Protein AF-A0A937JB57-F1 (afdb_monomer_lite)

Radius of gyration: 11.47 Å; chains: 1; bounding box: 22×23×32 Å

Sequence (48 aa):
MKIAFLGKTVSGPFTIPSGIVSTAPSIIQRIFDELPEIGVVTTKSVGP

pLDDT: mean 91.06, std 6.68, range [69.19, 96.5]

Structure (mmCIF, N/CA/C/O backbone):
data_AF-A0A937JB57-F1
#
_entry.id   AF-A0A937JB57-F1
#
loop_
_atom_site.group_PDB
_atom_site.id
_atom_site.type_symbol
_atom_site.label_atom_id
_atom_site.label_alt_id
_atom_site.label_comp_id
_atom_site.label_asym_id
_atom_site.label_entity_id
_atom_site.label_seq_id
_atom_site.pdbx_PDB_ins_code
_atom_site.Cartn_x
_atom_site.Cartn_y
_atom_site.Cartn_z
_atom_site.occupancy
_atom_site.B_iso_or_equiv
_atom_site.auth_seq_id
_atom_site.auth_comp_id
_atom_site.auth_asym_id
_atom_site.auth_atom_id
_atom_site.pdbx_PDB_model_num
ATOM 1 N N . MET A 1 1 ? -11.668 -3.393 15.708 1.00 72.62 1 MET A N 1
ATOM 2 C CA . MET A 1 1 ? -10.824 -2.237 16.087 1.00 72.62 1 MET A CA 1
ATOM 3 C C . MET A 1 1 ? -10.703 -1.343 14.863 1.00 72.62 1 MET A C 1
ATOM 5 O O . MET A 1 1 ? -10.437 -1.879 13.799 1.00 72.62 1 MET A O 1
ATOM 9 N N . LYS A 1 2 ? -10.981 -0.036 14.959 1.00 84.88 2 LYS A N 1
ATOM 10 C CA . LYS A 1 2 ? -10.786 0.885 13.824 1.00 84.88 2 LYS A CA 1
ATOM 11 C C . LYS A 1 2 ? -9.405 1.517 13.950 1.00 84.88 2 LYS A C 1
ATOM 13 O O . LYS A 1 2 ? -9.114 2.104 14.988 1.00 84.88 2 LYS A O 1
ATOM 18 N N . ILE A 1 3 ? -8.572 1.375 12.923 1.00 95.25 3 ILE A N 1
ATOM 19 C CA . ILE A 1 3 ? -7.218 1.934 12.897 1.00 95.25 3 ILE A CA 1
ATOM 20 C C . ILE A 1 3 ? -7.269 3.232 12.097 1.00 95.25 3 ILE A C 1
ATOM 22 O O . ILE A 1 3 ? -7.697 3.230 10.944 1.00 95.25 3 ILE A O 1
ATOM 26 N N . ALA A 1 4 ? -6.872 4.341 12.722 1.00 96.38 4 ALA A N 1
ATOM 27 C CA . ALA A 1 4 ? -6.820 5.650 12.083 1.00 96.38 4 ALA A CA 1
ATOM 28 C C . ALA A 1 4 ? -5.387 5.960 11.632 1.00 96.38 4 ALA A C 1
ATOM 30 O O . ALA A 1 4 ? -4.466 5.955 12.444 1.00 96.38 4 ALA A O 1
ATOM 31 N N . PHE A 1 5 ? -5.207 6.260 10.348 1.00 95.19 5 PHE A N 1
ATOM 32 C CA . PHE A 1 5 ? -3.925 6.638 9.762 1.00 95.19 5 PHE A CA 1
ATOM 33 C C . PHE A 1 5 ? -4.136 7.777 8.763 1.00 95.19 5 PHE A C 1
ATOM 35 O O . PHE A 1 5 ? -4.978 7.674 7.874 1.00 95.19 5 PHE A O 1
ATOM 42 N N . LEU A 1 6 ? -3.416 8.892 8.940 1.00 95.31 6 LEU A N 1
ATOM 43 C CA . LEU A 1 6 ? -3.532 10.100 8.102 1.00 95.31 6 LEU A CA 1
ATOM 44 C C . LEU A 1 6 ? -4.989 10.574 7.888 1.00 95.31 6 LEU A C 1
ATOM 46 O O . LEU A 1 6 ? -5.378 10.980 6.795 1.00 95.31 6 LEU A O 1
ATOM 50 N N . GLY A 1 7 ? -5.826 10.482 8.927 1.00 95.56 7 GLY A N 1
ATOM 51 C CA . GLY A 1 7 ? -7.242 10.872 8.861 1.00 95.56 7 GLY A CA 1
ATOM 52 C C . GLY A 1 7 ? -8.153 9.897 8.098 1.00 95.56 7 GLY A C 1
ATOM 53 O O . GLY A 1 7 ? -9.324 10.205 7.880 1.00 95.56 7 GLY A O 1
ATOM 54 N N . LYS A 1 8 ? -7.654 8.721 7.700 1.00 94.94 8 LYS A N 1
ATOM 55 C CA . LYS A 1 8 ? -8.429 7.635 7.083 1.00 94.94 8 LYS A CA 1
ATOM 56 C C . LYS A 1 8 ? -8.516 6.435 8.019 1.00 94.94 8 LYS A C 1
ATOM 58 O O . LYS A 1 8 ? -7.641 6.218 8.853 1.00 94.94 8 LYS A O 1
ATOM 63 N N . THR A 1 9 ? -9.580 5.648 7.881 1.00 96.44 9 THR A N 1
ATOM 64 C CA . THR A 1 9 ? -9.647 4.322 8.504 1.00 96.44 9 THR A CA 1
ATOM 65 C C . THR A 1 9 ? -9.006 3.307 7.567 1.00 96.44 9 THR A C 1
ATOM 67 O O . THR A 1 9 ? -9.370 3.265 6.394 1.00 96.44 9 THR A O 1
ATOM 70 N N . VAL A 1 10 ? -8.073 2.507 8.079 1.00 95.38 10 VAL A N 1
ATOM 71 C CA . VAL A 1 10 ? -7.405 1.424 7.338 1.00 95.38 10 VAL A CA 1
ATOM 72 C C . VAL A 1 10 ? -7.828 0.055 7.879 1.00 95.38 10 VAL A C 1
ATOM 74 O O . VAL A 1 10 ? -8.276 -0.045 9.025 1.00 95.38 10 VAL A O 1
ATOM 77 N N . SER A 1 11 ? -7.714 -0.987 7.050 1.00 94.81 11 SER A N 1
ATOM 78 C CA . SER A 1 11 ? -8.105 -2.370 7.377 1.00 94.81 11 SER A CA 1
ATOM 79 C C . SER A 1 11 ? -7.218 -3.003 8.449 1.00 94.81 11 SER A C 1
ATOM 81 O O . SER A 1 11 ? -7.727 -3.700 9.326 1.00 94.81 11 SER A O 1
ATOM 83 N N . GLY A 1 12 ? -5.918 -2.702 8.425 1.00 95.06 12 GLY A N 1
ATOM 84 C CA . GLY A 1 12 ? -4.935 -3.308 9.315 1.00 95.06 12 GLY A CA 1
ATOM 85 C C . GLY A 1 12 ? -3.735 -2.407 9.628 1.00 95.06 12 GLY A C 1
ATOM 86 O O . GLY A 1 12 ? -3.579 -1.338 9.031 1.00 95.06 12 GLY A O 1
ATOM 87 N N . PRO A 1 13 ? -2.906 -2.792 10.613 1.00 95.62 13 PRO A N 1
ATOM 88 C CA . PRO A 1 13 ? -1.812 -1.960 11.107 1.00 95.62 13 PRO A CA 1
ATOM 89 C C . PRO A 1 13 ? -0.532 -2.061 10.267 1.00 95.62 13 PRO A C 1
ATOM 91 O O . PRO A 1 13 ? 0.397 -1.288 10.498 1.00 95.62 13 PRO A O 1
ATOM 94 N N . PHE A 1 14 ? -0.443 -3.014 9.336 1.00 95.62 14 PHE A N 1
ATOM 95 C CA . PHE A 1 14 ? 0.784 -3.281 8.592 1.00 95.62 14 PHE A CA 1
ATOM 96 C C . PHE A 1 14 ? 0.805 -2.604 7.222 1.00 95.62 14 PHE A C 1
ATOM 98 O O . PHE A 1 14 ? -0.225 -2.223 6.658 1.00 95.62 14 PHE A O 1
ATOM 105 N N . THR A 1 15 ? 2.021 -2.457 6.695 1.00 95.06 15 THR A N 1
ATOM 106 C CA . THR A 1 15 ? 2.296 -1.793 5.422 1.00 95.06 15 THR A CA 1
ATOM 107 C C . THR A 1 15 ? 3.280 -2.591 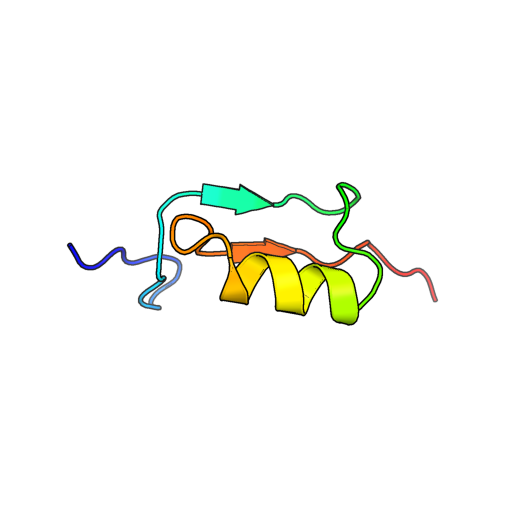4.576 1.00 95.06 15 THR A C 1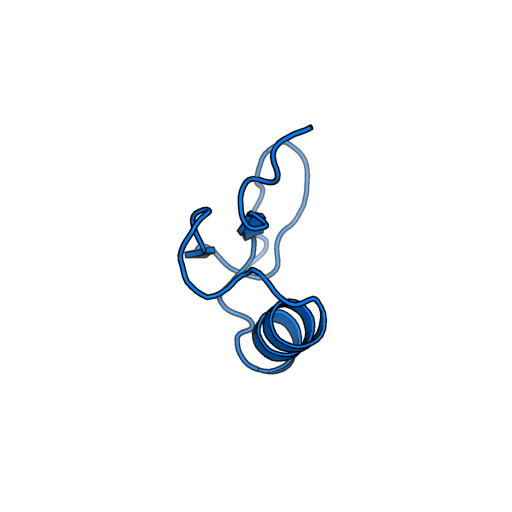
ATOM 109 O O . THR A 1 15 ? 4.189 -3.222 5.119 1.00 95.06 15 THR A O 1
ATOM 112 N N . ILE A 1 16 ? 3.127 -2.523 3.251 1.00 93.56 16 ILE A N 1
ATOM 113 C CA . ILE A 1 16 ? 4.138 -3.007 2.302 1.00 93.56 16 ILE A CA 1
ATOM 114 C C . ILE A 1 16 ? 4.921 -1.814 1.730 1.00 93.56 16 ILE A C 1
ATOM 116 O O . ILE A 1 16 ? 4.325 -0.949 1.067 1.00 93.56 16 ILE A O 1
ATOM 120 N N . PRO A 1 17 ? 6.248 -1.747 1.963 1.00 90.94 17 PRO A N 1
ATOM 121 C CA . PRO A 1 17 ? 7.093 -0.675 1.450 1.00 90.94 17 PRO A CA 1
ATOM 122 C C . PRO A 1 17 ? 7.378 -0.831 -0.052 1.00 90.94 17 PRO A C 1
ATOM 124 O O . PRO A 1 17 ? 7.393 -1.936 -0.599 1.00 90.94 17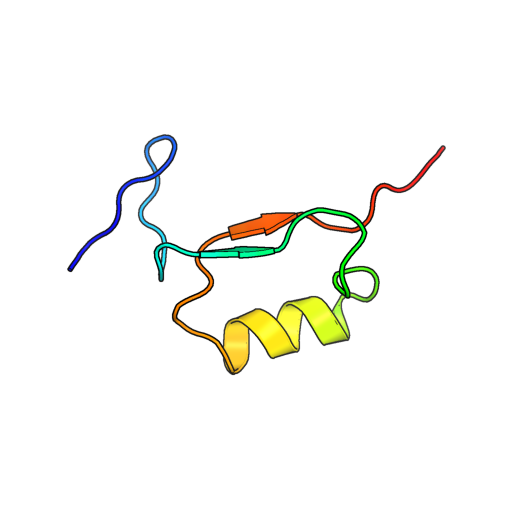 PRO A O 1
ATOM 127 N N . SER A 1 18 ? 7.654 0.294 -0.716 1.00 88.00 18 SER A N 1
ATOM 128 C CA . SER A 1 18 ? 7.940 0.342 -2.152 1.00 88.00 18 SER A CA 1
ATOM 129 C C . SER A 1 18 ? 9.146 -0.531 -2.479 1.00 88.00 18 SER A C 1
ATOM 131 O O . SER A 1 18 ? 10.154 -0.513 -1.775 1.00 88.00 18 SER A O 1
ATOM 133 N N . GLY A 1 19 ? 9.058 -1.288 -3.572 1.00 77.50 19 GLY A N 1
ATOM 134 C CA . GLY A 1 19 ? 10.131 -2.195 -3.986 1.00 77.50 19 GLY A CA 1
ATOM 135 C C . GLY A 1 19 ? 9.941 -3.638 -3.548 1.00 77.50 19 GLY A C 1
ATOM 136 O O . GLY A 1 19 ? 10.552 -4.513 -4.154 1.00 77.50 19 GLY A O 1
ATOM 137 N N . ILE A 1 20 ? 9.058 -3.907 -2.586 1.00 82.31 20 ILE A N 1
ATOM 138 C CA . ILE A 1 20 ? 8.772 -5.265 -2.124 1.00 82.31 20 ILE A CA 1
ATOM 139 C C . ILE A 1 20 ? 7.459 -5.738 -2.735 1.00 82.31 20 ILE A C 1
ATOM 141 O O . ILE A 1 20 ? 6.383 -5.422 -2.243 1.00 82.31 20 ILE A O 1
ATOM 145 N N . VAL A 1 21 ? 7.550 -6.510 -3.823 1.00 74.62 21 VAL A N 1
ATOM 146 C CA . VAL A 1 21 ? 6.442 -7.332 -4.357 1.00 74.62 21 VAL A CA 1
ATOM 147 C C . VAL A 1 21 ? 5.190 -6.528 -4.803 1.00 74.62 21 VAL A C 1
ATOM 149 O O . VAL A 1 21 ? 4.233 -7.098 -5.300 1.00 74.62 21 VAL A O 1
ATOM 152 N N . SER A 1 22 ? 5.214 -5.192 -4.786 1.00 78.44 22 SER A N 1
ATOM 153 C CA . SER A 1 22 ? 4.091 -4.299 -5.134 1.00 78.44 22 SER A CA 1
ATOM 154 C C . SER A 1 22 ? 4.211 -3.636 -6.520 1.00 78.44 22 SER A C 1
ATOM 156 O O . SER A 1 22 ? 3.830 -2.479 -6.710 1.00 78.44 22 SER A O 1
ATOM 158 N N . THR A 1 23 ? 4.788 -4.339 -7.503 1.00 85.44 23 THR A N 1
ATOM 159 C CA . THR A 1 23 ? 5.004 -3.774 -8.855 1.00 85.44 23 THR A CA 1
ATOM 160 C C . THR A 1 23 ? 3.795 -3.959 -9.767 1.00 85.44 23 THR A C 1
ATOM 162 O O . THR A 1 23 ? 3.338 -3.004 -10.387 1.00 85.44 23 THR A O 1
ATOM 165 N N . ALA A 1 24 ? 3.276 -5.184 -9.870 1.00 91.38 24 ALA A N 1
ATOM 166 C CA . ALA A 1 24 ? 2.164 -5.483 -10.765 1.00 91.38 24 ALA A CA 1
ATOM 167 C C . ALA A 1 24 ? 0.815 -5.239 -10.061 1.00 91.38 24 ALA A C 1
ATOM 169 O O . ALA A 1 24 ? 0.651 -5.692 -8.923 1.00 91.38 24 ALA A O 1
ATOM 170 N N . PRO A 1 25 ? -0.179 -4.615 -10.729 1.00 92.19 25 PRO A N 1
ATOM 171 C CA . PRO A 1 25 ? -1.512 -4.411 -10.159 1.00 92.19 25 PRO A CA 1
ATOM 172 C C . PRO A 1 25 ? -2.169 -5.697 -9.647 1.00 92.19 25 PRO A C 1
ATOM 174 O O . PRO A 1 25 ? -2.804 -5.682 -8.599 1.00 92.19 25 PRO A O 1
ATOM 177 N N . SER A 1 26 ? -1.959 -6.826 -10.330 1.00 95.44 26 SER A N 1
ATOM 178 C CA . SER A 1 26 ? -2.483 -8.135 -9.918 1.00 95.44 26 SER A CA 1
ATOM 179 C C . SER A 1 26 ? -1.935 -8.613 -8.573 1.00 95.44 26 SER A C 1
ATOM 181 O O . SER A 1 26 ? -2.654 -9.256 -7.814 1.00 95.44 26 SER A O 1
ATOM 183 N N . ILE A 1 27 ? -0.682 -8.283 -8.251 1.00 93.31 27 ILE A N 1
ATOM 184 C CA . ILE A 1 27 ? -0.087 -8.647 -6.963 1.00 93.31 27 ILE A CA 1
ATOM 185 C C . ILE A 1 27 ? -0.638 -7.743 -5.858 1.00 93.31 27 ILE A C 1
ATOM 187 O O . ILE A 1 27 ? -0.988 -8.234 -4.790 1.00 93.31 27 ILE A O 1
ATOM 191 N N . ILE A 1 28 ? -0.773 -6.439 -6.128 1.00 93.62 28 ILE A N 1
ATOM 192 C CA . ILE A 1 28 ? -1.383 -5.481 -5.192 1.00 93.62 28 ILE A CA 1
ATOM 193 C C . ILE A 1 28 ? -2.823 -5.895 -4.868 1.00 93.62 28 ILE A C 1
ATOM 195 O O . ILE A 1 28 ? -3.203 -5.909 -3.701 1.00 93.62 28 ILE A O 1
ATOM 199 N N . GLN A 1 29 ? -3.599 -6.273 -5.887 1.00 94.69 29 GLN A N 1
ATOM 200 C CA . GLN A 1 29 ? -4.968 -6.757 -5.714 1.00 94.69 29 GLN A CA 1
ATOM 201 C C . GLN A 1 29 ? -5.001 -7.984 -4.800 1.00 94.69 29 GLN A C 1
ATOM 203 O O . GLN A 1 29 ? -5.690 -7.981 -3.786 1.00 94.69 29 GLN A O 1
ATOM 208 N N . ARG A 1 30 ? -4.168 -8.986 -5.100 1.00 94.94 30 ARG A N 1
ATOM 209 C CA . ARG A 1 30 ? -4.071 -10.207 -4.302 1.00 94.94 30 ARG A CA 1
ATOM 210 C C . ARG A 1 30 ? -3.707 -9.937 -2.839 1.00 94.94 30 ARG A C 1
ATOM 212 O O . ARG A 1 30 ? -4.267 -10.569 -1.954 1.00 94.94 30 ARG A O 1
ATOM 219 N N . ILE A 1 31 ? -2.793 -8.998 -2.577 1.00 93.81 31 ILE A N 1
ATOM 220 C CA . ILE A 1 31 ? -2.436 -8.581 -1.212 1.00 93.81 31 ILE A CA 1
ATOM 221 C C . ILE A 1 31 ? -3.670 -8.066 -0.466 1.00 93.81 31 ILE A C 1
ATOM 223 O O . ILE A 1 31 ? -3.904 -8.484 0.662 1.00 93.81 31 ILE A O 1
ATOM 227 N N . PHE A 1 32 ? -4.457 -7.179 -1.078 1.00 93.25 32 PHE A N 1
ATOM 228 C CA . PHE A 1 32 ? -5.642 -6.628 -0.420 1.00 93.25 32 PHE A CA 1
ATOM 229 C C . PHE A 1 32 ? -6.765 -7.653 -0.237 1.00 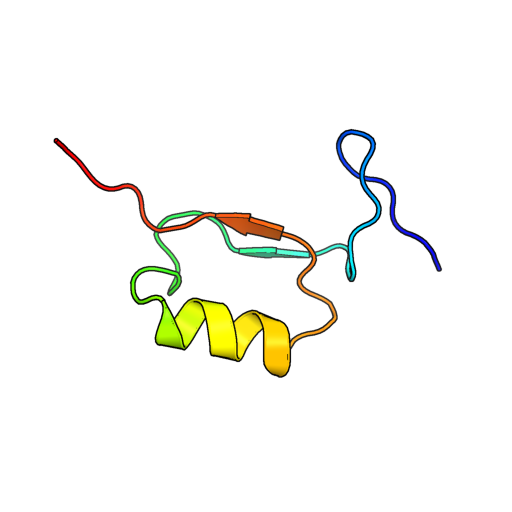93.25 32 PHE A C 1
ATOM 231 O O . PHE A 1 32 ? -7.506 -7.555 0.739 1.00 93.25 32 PHE A O 1
ATOM 238 N N . ASP A 1 33 ? -6.870 -8.632 -1.135 1.00 95.75 33 ASP A N 1
ATOM 239 C CA . ASP A 1 33 ? -7.879 -9.689 -1.046 1.00 95.75 33 ASP A CA 1
ATOM 240 C C . ASP A 1 33 ? -7.520 -10.746 0.019 1.00 95.75 33 ASP A C 1
ATOM 242 O O . ASP A 1 33 ? -8.403 -11.241 0.720 1.00 95.75 33 ASP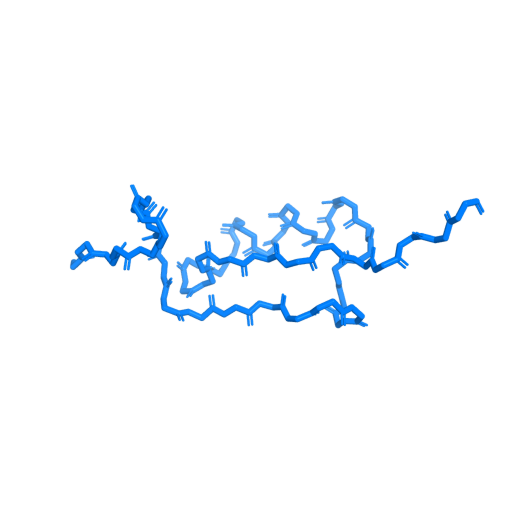 A O 1
ATOM 246 N N . GLU A 1 34 ? -6.235 -11.096 0.154 1.00 96.50 34 GLU A N 1
ATOM 247 C CA . GLU A 1 34 ? -5.777 -12.205 1.006 1.00 96.50 34 GLU A CA 1
ATOM 248 C C . GLU A 1 34 ? -5.253 -11.765 2.389 1.00 96.50 34 GLU A C 1
ATOM 250 O O . GLU A 1 34 ? -5.273 -12.578 3.313 1.00 96.50 34 GLU A O 1
ATOM 255 N N . LEU A 1 35 ? -4.795 -10.515 2.561 1.00 95.12 35 LEU A N 1
ATOM 256 C CA . LEU A 1 35 ? -4.089 -10.044 3.768 1.00 95.12 35 LEU A CA 1
ATOM 257 C C . LEU A 1 35 ? -4.797 -8.839 4.424 1.00 95.12 35 LEU A C 1
ATOM 259 O O . LEU A 1 35 ? -4.358 -7.695 4.263 1.00 95.12 35 LEU A O 1
ATOM 263 N N . PRO A 1 36 ? -5.880 -9.049 5.196 1.00 94.00 36 PRO A N 1
ATOM 264 C CA . PRO A 1 36 ? -6.648 -7.963 5.816 1.00 94.00 36 PRO A CA 1
ATOM 265 C C . PRO A 1 36 ? -5.842 -7.128 6.826 1.00 94.00 36 PRO A C 1
ATOM 267 O O . PRO A 1 36 ? -6.197 -5.983 7.112 1.00 94.00 36 PRO A O 1
ATOM 270 N N . GLU A 1 37 ? -4.750 -7.671 7.365 1.00 95.69 37 GLU A N 1
ATOM 271 C CA . GLU A 1 37 ? -3.827 -6.970 8.253 1.00 95.69 37 GLU A CA 1
ATOM 272 C C . GLU A 1 37 ? -2.950 -5.920 7.542 1.00 95.69 37 GLU A C 1
ATOM 274 O O . GLU A 1 37 ? -2.389 -5.042 8.210 1.00 95.69 37 GLU A O 1
ATOM 279 N N . ILE A 1 38 ? -2.866 -5.954 6.205 1.00 95.19 38 ILE A N 1
ATOM 280 C CA . ILE A 1 38 ? -2.245 -4.903 5.395 1.00 95.19 38 ILE A CA 1
ATOM 281 C C . ILE A 1 38 ? -3.266 -3.781 5.172 1.00 95.19 38 ILE A C 1
ATOM 283 O O . ILE A 1 38 ? -4.231 -3.921 4.422 1.00 95.19 38 ILE A O 1
ATOM 287 N N . GLY A 1 39 ? -3.040 -2.638 5.820 1.0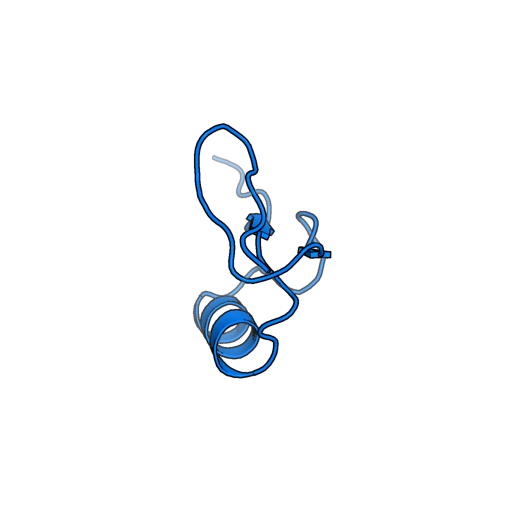0 94.75 39 GLY A N 1
ATOM 288 C CA . GLY A 1 39 ? -3.872 -1.440 5.664 1.00 94.75 39 GLY A CA 1
ATOM 289 C C . GLY A 1 39 ? -3.367 -0.456 4.618 1.00 94.75 39 GLY A C 1
ATOM 290 O O . GLY A 1 39 ? -4.126 0.389 4.143 1.00 94.75 39 GLY A O 1
ATOM 291 N N . VAL A 1 40 ? -2.080 -0.537 4.279 1.00 94.94 40 VAL A N 1
ATOM 292 C CA . VAL A 1 40 ? -1.401 0.399 3.381 1.00 94.94 40 VAL A CA 1
ATOM 293 C C . VAL A 1 40 ? -0.451 -0.372 2.472 1.00 94.94 40 VAL A C 1
ATOM 295 O O . VAL A 1 40 ? 0.317 -1.217 2.923 1.00 94.94 40 VAL A O 1
ATOM 298 N N . VAL A 1 41 ? -0.457 -0.051 1.183 1.00 94.56 41 VAL A N 1
ATOM 299 C CA . VAL A 1 41 ? 0.538 -0.544 0.225 1.00 94.56 41 VAL A CA 1
ATOM 300 C C . VAL A 1 41 ? 1.098 0.652 -0.519 1.00 94.56 41 VAL A C 1
ATOM 302 O O . VAL A 1 41 ? 0.356 1.528 -0.957 1.00 94.56 41 VAL A O 1
ATOM 305 N N . THR A 1 42 ? 2.416 0.678 -0.678 1.00 92.56 42 THR A N 1
ATOM 306 C CA . THR A 1 42 ? 3.080 1.610 -1.591 1.00 92.56 42 THR A CA 1
ATOM 307 C C . THR A 1 42 ? 3.470 0.861 -2.858 1.00 92.56 42 THR A C 1
ATOM 309 O O . THR A 1 42 ? 4.071 -0.215 -2.796 1.00 92.56 42 THR A O 1
ATOM 312 N N . THR A 1 43 ? 3.087 1.392 -4.020 1.00 92.06 43 THR A N 1
ATOM 313 C CA . THR A 1 43 ? 3.469 0.810 -5.313 1.00 92.06 43 THR A CA 1
ATOM 314 C C . THR A 1 43 ? 4.981 0.879 -5.498 1.00 92.06 43 THR A C 1
ATOM 316 O O . THR A 1 43 ? 5.660 1.702 -4.876 1.00 92.06 43 THR A O 1
ATOM 319 N N . LYS A 1 44 ? 5.525 0.049 -6.392 1.00 89.62 44 LYS A N 1
ATOM 320 C CA . LYS A 1 44 ? 6.919 0.201 -6.819 1.00 89.62 44 LYS A CA 1
ATOM 321 C C . LYS A 1 44 ? 7.153 1.620 -7.344 1.00 89.62 44 LYS A C 1
ATOM 323 O O . LYS A 1 44 ? 6.363 2.122 -8.135 1.00 89.62 44 LYS A O 1
ATOM 328 N N . SER A 1 45 ? 8.259 2.246 -6.940 1.00 86.62 45 SER A N 1
ATOM 329 C CA . SER A 1 45 ? 8.682 3.523 -7.525 1.00 86.62 45 SER A CA 1
ATOM 330 C C . SER A 1 45 ? 8.902 3.356 -9.028 1.00 86.62 45 SER A C 1
ATOM 332 O O . SER A 1 45 ? 9.733 2.530 -9.426 1.00 86.62 45 SER A O 1
ATOM 334 N N . VAL A 1 46 ? 8.167 4.138 -9.815 1.00 85.50 46 VAL A N 1
ATOM 335 C CA . VAL A 1 46 ? 8.249 4.206 -11.276 1.00 85.50 46 VAL A CA 1
ATOM 336 C C . VAL A 1 46 ? 8.973 5.503 -11.635 1.00 85.50 46 VAL A C 1
ATOM 338 O O . VAL A 1 46 ? 8.653 6.556 -11.083 1.00 85.50 46 VAL A O 1
ATOM 341 N N . GLY A 1 47 ? 10.003 5.405 -12.476 1.00 87.19 47 GLY A N 1
ATOM 342 C CA . GLY A 1 47 ? 10.696 6.575 -13.020 1.00 87.19 47 GLY A CA 1
ATOM 343 C C . GLY A 1 47 ? 9.881 7.251 -14.130 1.00 87.19 47 GLY A C 1
ATOM 344 O O . GLY A 1 47 ? 8.856 6.699 -14.531 1.00 87.19 47 GLY A O 1
ATOM 345 N N . PRO A 1 48 ? 10.303 8.436 -14.600 1.00 69.19 48 PRO A N 1
ATOM 346 C CA . PRO A 1 48 ? 9.752 9.026 -15.818 1.00 69.19 48 PRO A CA 1
ATOM 347 C C . PRO A 1 48 ? 9.923 8.111 -17.039 1.00 69.19 48 PRO A C 1
ATOM 349 O O . PRO A 1 48 ? 10.874 7.292 -17.044 1.00 69.19 48 PRO A O 1
#

Secondary structure (DSSP, 8-state):
-PEEETTEEES-SEEEPTTSS-SSHHHHHHHHHH-TTEEEEPPPP---

Foldseek 3Di:
DFDADPNDTFQADDEADAPPQQADPVSVVVCVVPPSNYRYYDHHDDDD